Protein AF-A0A7R9LK08-F1 (afdb_monomer_lite)

Radius of gyration: 18.87 Å; chains: 1; bounding box: 45×45×34 Å

pLDDT: mean 83.55, std 15.87, range [38.19, 97.31]

Secondary structure (DSSP, 8-state):
--------TT--GGGGSPPPPPGGG---GGG-S-SSHHHHHHHHHHHHHTSSS-S-TT---------

Structure (mmCIF, N/CA/C/O backbone):
data_AF-A0A7R9LK08-F1
#
_entry.id   AF-A0A7R9LK08-F1
#
loop_
_atom_site.group_PDB
_atom_site.id
_atom_site.type_symbol
_atom_site.label_atom_id
_atom_site.label_alt_id
_atom_site.label_comp_id
_atom_site.label_asym_id
_atom_site.label_entity_id
_atom_site.label_seq_id
_atom_site.pdbx_PDB_ins_code
_atom_site.Cartn_x
_atom_site.Cartn_y
_atom_site.Cartn_z
_atom_site.occupancy
_atom_site.B_iso_or_equiv
_atom_site.auth_seq_id
_atom_site.auth_comp_id
_atom_site.auth_asym_id
_atom_site.auth_atom_id
_atom_site.pdbx_PDB_model_num
ATOM 1 N N . MET A 1 1 ? 30.244 25.952 15.218 1.00 38.19 1 MET A N 1
ATOM 2 C CA . MET A 1 1 ? 29.356 25.027 14.484 1.00 38.19 1 MET A CA 1
ATOM 3 C C . MET A 1 1 ? 29.765 23.624 14.890 1.00 38.19 1 MET A C 1
ATOM 5 O O . MET A 1 1 ? 30.789 23.150 14.427 1.00 38.19 1 MET A O 1
ATOM 9 N N . THR A 1 2 ? 29.089 23.038 15.875 1.00 39.53 2 THR A N 1
ATOM 10 C CA . THR A 1 2 ? 29.404 21.691 16.369 1.00 39.53 2 THR A CA 1
ATOM 11 C C . THR A 1 2 ? 28.680 20.671 15.502 1.00 39.53 2 THR A C 1
ATOM 13 O O . THR A 1 2 ? 27.454 20.573 15.556 1.00 39.53 2 THR A O 1
ATOM 16 N N . ASP A 1 3 ? 29.448 19.955 14.684 1.00 46.06 3 ASP A N 1
ATOM 17 C CA . ASP A 1 3 ? 29.008 18.743 14.000 1.00 46.06 3 ASP A CA 1
ATOM 18 C C . ASP A 1 3 ? 28.585 17.723 15.066 1.00 46.06 3 ASP A C 1
ATOM 20 O O . ASP A 1 3 ? 29.386 17.294 15.900 1.00 46.06 3 ASP A O 1
ATOM 24 N N . SER A 1 4 ? 27.288 17.428 15.112 1.00 55.12 4 SER A N 1
ATOM 25 C CA . SER A 1 4 ? 26.726 16.446 16.035 1.00 55.12 4 SER A CA 1
ATOM 26 C C . SER A 1 4 ? 26.766 15.087 15.348 1.00 55.12 4 SER A C 1
ATOM 28 O O . SER A 1 4 ? 25.747 14.596 14.864 1.00 55.12 4 SER A O 1
ATOM 30 N N . SER A 1 5 ? 27.960 14.497 15.295 1.00 57.47 5 SER A N 1
ATOM 31 C CA . SER A 1 5 ? 28.138 13.099 14.912 1.00 57.47 5 SER A CA 1
ATOM 32 C C . SER A 1 5 ? 27.372 12.224 15.906 1.00 57.47 5 SER A C 1
ATOM 34 O O . SER A 1 5 ? 27.710 12.140 17.088 1.00 57.47 5 SER A O 1
ATOM 36 N N . VAL A 1 6 ? 26.275 11.629 15.442 1.00 63.31 6 VAL A N 1
ATOM 37 C CA . VAL A 1 6 ? 25.486 10.666 16.212 1.00 63.31 6 VAL A CA 1
ATOM 38 C C . VAL A 1 6 ? 26.274 9.361 16.273 1.00 63.31 6 VAL A C 1
ATOM 40 O O . VAL A 1 6 ? 26.241 8.564 15.338 1.00 63.31 6 VAL A O 1
ATOM 43 N N . ASP A 1 7 ? 26.988 9.149 17.379 1.00 58.16 7 ASP A N 1
ATOM 44 C CA . ASP A 1 7 ? 27.618 7.866 17.684 1.00 58.16 7 ASP A CA 1
ATOM 45 C C . ASP A 1 7 ? 26.534 6.782 17.833 1.00 58.16 7 ASP A C 1
ATOM 47 O O . ASP A 1 7 ? 25.680 6.815 18.725 1.00 58.16 7 ASP A O 1
ATOM 51 N N . LEU A 1 8 ? 26.542 5.839 16.892 1.00 59.94 8 LEU A N 1
ATOM 52 C CA . LEU A 1 8 ? 25.613 4.714 16.795 1.00 59.94 8 LEU A CA 1
ATOM 53 C C . LEU A 1 8 ? 26.144 3.453 17.499 1.00 59.94 8 LEU A C 1
ATOM 55 O O . LEU A 1 8 ? 25.468 2.424 17.454 1.00 59.94 8 LEU A O 1
ATOM 59 N N . SER A 1 9 ? 27.300 3.506 18.175 1.00 58.25 9 SER A N 1
ATOM 60 C CA . SER A 1 9 ? 27.996 2.319 18.703 1.00 58.25 9 SER A CA 1
ATOM 61 C C . S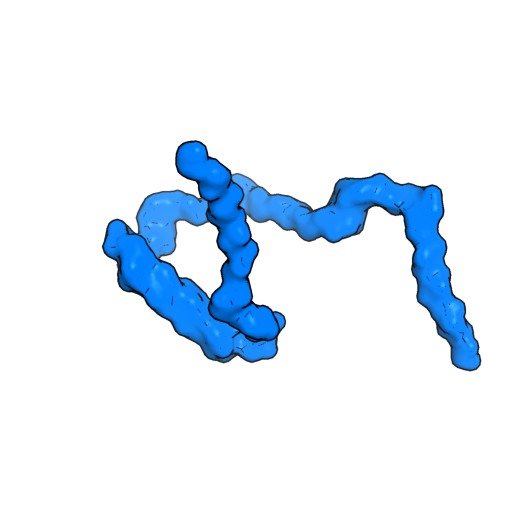ER A 1 9 ? 27.276 1.558 19.833 1.00 58.25 9 SER A C 1
ATOM 63 O O . SER A 1 9 ? 27.749 0.503 20.249 1.00 58.25 9 SER A O 1
ATOM 65 N N . GLY A 1 10 ? 26.099 2.014 20.289 1.00 57.81 10 GLY A N 1
ATOM 66 C CA . GLY A 1 10 ? 25.344 1.377 21.380 1.00 57.81 10 GLY A CA 1
ATOM 67 C C . GLY A 1 10 ? 23.831 1.210 21.182 1.00 57.81 10 GLY A C 1
ATOM 68 O O . GLY A 1 10 ? 23.148 0.810 22.126 1.00 57.81 10 GLY A O 1
ATOM 69 N N . LYS A 1 11 ? 23.255 1.515 20.009 1.00 57.16 11 LYS A N 1
ATOM 70 C CA . LYS A 1 11 ? 21.793 1.404 19.815 1.00 57.16 11 LYS A CA 1
ATOM 71 C C . LYS A 1 11 ? 21.400 0.031 19.274 1.00 57.16 11 LYS A C 1
ATOM 73 O O . LYS A 1 11 ? 21.597 -0.269 18.102 1.00 57.16 11 LYS A O 1
ATOM 78 N N . SER A 1 12 ? 20.772 -0.778 20.131 1.00 64.56 12 SER A N 1
ATOM 79 C CA . SER A 1 12 ? 20.027 -1.974 19.718 1.00 64.56 12 SER A CA 1
ATOM 80 C C . SER A 1 12 ? 19.051 -1.619 18.586 1.00 64.56 12 SER A C 1
ATOM 82 O O . SER A 1 12 ? 18.379 -0.588 18.654 1.00 64.56 12 SER A O 1
ATOM 84 N N . SER A 1 13 ? 18.953 -2.457 17.549 1.00 60.16 13 SER A N 1
ATOM 85 C CA . SER A 1 13 ? 18.114 -2.228 16.355 1.00 60.16 13 SER A CA 1
ATOM 86 C C . SER A 1 13 ? 16.636 -1.979 16.680 1.00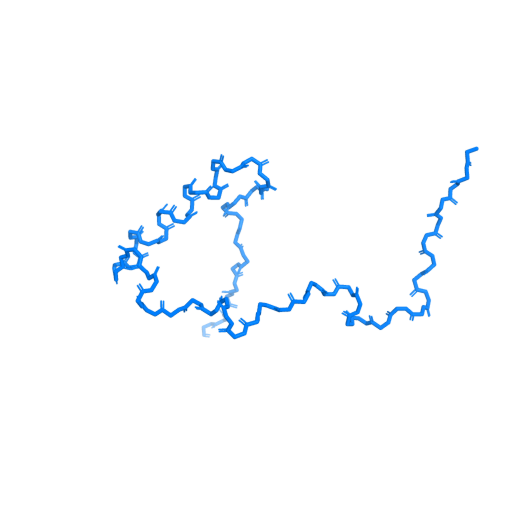 60.16 13 SER A C 1
ATOM 88 O O . SER A 1 13 ? 15.912 -1.361 15.895 1.00 60.16 13 SER A O 1
ATOM 90 N N . THR A 1 14 ? 16.200 -2.388 17.870 1.00 65.50 14 THR A N 1
ATOM 91 C CA . THR A 1 14 ? 14.888 -2.093 18.446 1.00 65.50 14 THR A CA 1
ATOM 92 C C . THR A 1 14 ? 14.633 -0.591 18.605 1.00 65.50 14 THR A C 1
ATOM 94 O O . THR A 1 14 ? 13.510 -0.149 18.397 1.00 65.50 14 THR A O 1
ATOM 97 N N . ALA A 1 15 ? 15.661 0.212 18.898 1.00 67.38 15 ALA A N 1
ATOM 98 C CA . ALA A 1 15 ? 15.543 1.662 19.086 1.00 67.38 15 ALA A CA 1
ATOM 99 C C . ALA A 1 15 ? 15.394 2.452 17.770 1.00 67.38 15 ALA A C 1
ATOM 101 O O . ALA A 1 15 ? 15.104 3.645 17.808 1.00 67.38 15 ALA A O 1
ATOM 102 N N . MET A 1 16 ? 15.599 1.813 16.611 1.00 78.88 16 MET A N 1
ATOM 103 C CA . MET A 1 16 ? 15.398 2.437 15.294 1.00 78.88 16 MET A CA 1
ATOM 104 C C . MET A 1 16 ? 13.999 2.190 14.723 1.00 78.88 16 MET A C 1
ATOM 106 O O . MET A 1 16 ? 13.589 2.863 13.777 1.00 78.88 16 MET A O 1
ATOM 110 N N . ARG A 1 17 ? 13.258 1.219 15.265 1.00 80.19 17 ARG A N 1
ATOM 111 C CA . ARG A 1 17 ? 11.907 0.907 14.798 1.00 80.19 17 ARG A CA 1
ATOM 112 C C . ARG A 1 17 ? 10.921 1.880 15.427 1.00 80.19 17 ARG A C 1
ATOM 114 O O . ARG A 1 17 ? 10.982 2.151 16.624 1.00 80.19 17 ARG A O 1
ATOM 121 N N . LYS A 1 18 ? 9.967 2.364 14.631 1.00 81.12 18 LYS A N 1
ATOM 122 C CA . LYS A 1 18 ? 8.761 2.952 15.214 1.00 81.12 18 LYS A CA 1
ATOM 123 C C . LYS A 1 18 ? 8.013 1.854 15.987 1.00 81.12 18 LYS A C 1
ATOM 125 O O . LYS A 1 18 ? 7.991 0.716 15.510 1.00 81.12 18 LYS A O 1
ATOM 130 N N . PRO A 1 19 ? 7.437 2.162 17.160 1.00 82.62 19 PRO A N 1
ATOM 131 C CA . PRO A 1 19 ? 6.602 1.207 17.875 1.00 82.62 19 PRO A CA 1
ATOM 132 C C . PRO A 1 19 ? 5.426 0.785 16.989 1.00 82.62 19 PRO A C 1
ATOM 134 O O . PRO A 1 19 ? 4.909 1.590 16.212 1.00 82.62 19 PRO A O 1
ATOM 137 N N . TYR A 1 20 ? 5.030 -0.482 17.096 1.00 82.25 20 TYR A N 1
ATOM 138 C CA . TYR A 1 20 ? 3.826 -0.969 16.431 1.00 82.25 20 TYR A CA 1
ATOM 139 C C . TYR A 1 20 ? 2.577 -0.350 17.060 1.00 82.25 20 TYR A C 1
ATOM 141 O O . TYR A 1 20 ? 2.581 0.030 18.233 1.00 82.25 20 TYR A O 1
ATOM 149 N N . SER A 1 21 ? 1.510 -0.291 16.267 1.00 83.62 21 SER A N 1
ATOM 150 C CA . SER A 1 21 ? 0.184 0.091 16.739 1.00 83.62 21 SER A CA 1
ATOM 151 C C . SER A 1 21 ? -0.317 -0.839 17.844 1.00 83.62 21 SER A C 1
ATOM 153 O O . SER A 1 21 ? -0.004 -2.031 17.872 1.00 83.62 21 SER A O 1
ATOM 155 N N . THR A 1 22 ? -1.074 -0.272 18.780 1.00 86.62 22 THR A N 1
ATOM 156 C CA . THR A 1 22 ? -1.622 -1.002 19.938 1.00 86.62 22 THR A CA 1
ATOM 157 C C . THR A 1 22 ? -2.945 -1.697 19.595 1.00 86.62 22 THR A C 1
ATOM 159 O O . THR A 1 22 ? -3.536 -1.424 18.556 1.00 86.62 22 THR A O 1
ATOM 162 N N . GLU A 1 23 ? -3.464 -2.555 20.484 1.00 81.75 23 GLU A N 1
ATOM 163 C CA . GLU A 1 23 ? -4.743 -3.273 20.284 1.00 81.75 23 GLU A CA 1
ATOM 164 C C . GLU A 1 23 ? -5.940 -2.353 19.978 1.00 81.75 23 GLU A C 1
ATOM 166 O O . GLU A 1 23 ? -6.911 -2.770 19.354 1.00 81.75 23 GLU A O 1
ATOM 171 N N . ARG A 1 24 ? -5.870 -1.082 20.387 1.00 79.94 24 ARG A N 1
ATOM 172 C CA . ARG A 1 24 ? -6.920 -0.079 20.143 1.00 79.94 24 ARG A CA 1
ATOM 173 C C . ARG A 1 24 ? -6.860 0.546 18.748 1.00 79.94 24 ARG A C 1
ATOM 175 O O . ARG A 1 24 ? -7.775 1.267 18.372 1.00 79.94 24 ARG A O 1
ATOM 182 N N . GLU A 1 25 ? -5.788 0.294 18.007 1.00 84.56 25 GLU A N 1
ATOM 183 C CA . GLU A 1 25 ? -5.522 0.827 16.666 1.00 84.56 25 GLU A CA 1
ATOM 184 C C . GLU A 1 25 ? -5.590 -0.277 15.598 1.00 84.56 25 GLU A C 1
ATOM 186 O O . GLU A 1 25 ? -5.110 -0.107 14.477 1.00 84.56 25 GLU A O 1
ATOM 191 N N . VAL A 1 26 ? -6.156 -1.436 15.945 1.00 88.50 26 VAL A N 1
ATOM 192 C CA . VAL A 1 26 ? -6.267 -2.571 15.030 1.00 88.50 26 VAL A CA 1
ATOM 193 C C . VAL A 1 26 ? -7.313 -2.270 13.962 1.00 88.50 26 VAL A C 1
ATOM 195 O O . VAL A 1 26 ? -8.480 -2.012 14.254 1.00 88.50 26 VAL A O 1
ATOM 198 N N . LEU A 1 27 ? -6.890 -2.349 12.702 1.00 89.12 27 LEU A N 1
ATOM 199 C CA . LEU A 1 27 ? -7.774 -2.237 11.552 1.00 89.12 27 LEU A CA 1
ATOM 200 C C . LEU A 1 27 ? -8.526 -3.562 11.341 1.00 89.12 27 LEU A C 1
ATOM 202 O O . LEU A 1 27 ? -8.003 -4.487 10.726 1.00 89.12 27 LEU A O 1
ATOM 206 N N . LEU A 1 28 ? -9.746 -3.644 11.871 1.00 91.12 28 LEU A N 1
ATOM 207 C CA . LEU A 1 28 ? -10.689 -4.751 11.641 1.00 91.12 28 LEU A CA 1
ATOM 208 C C . LEU A 1 28 ? -11.567 -4.500 10.407 1.00 91.12 28 LEU A C 1
ATOM 210 O O . LEU A 1 28 ? -11.658 -3.372 9.922 1.00 91.12 28 LEU A O 1
ATOM 214 N N . GLU A 1 29 ? -12.276 -5.527 9.948 1.00 89.88 29 GLU A N 1
ATOM 215 C CA . GLU A 1 29 ? -13.153 -5.505 8.771 1.00 89.88 29 GLU A CA 1
ATOM 216 C C . GLU A 1 29 ? -14.250 -4.440 8.860 1.00 89.88 29 GLU A C 1
ATOM 218 O O . GLU A 1 29 ? -14.608 -3.841 7.846 1.00 89.88 29 GLU A O 1
ATOM 223 N N . ASP A 1 30 ? -14.745 -4.172 10.068 1.00 90.94 30 ASP A N 1
ATOM 224 C CA . ASP A 1 30 ? -15.770 -3.156 10.329 1.00 90.94 30 ASP A CA 1
ATOM 225 C C . ASP A 1 30 ? -15.259 -1.719 10.128 1.00 90.94 30 ASP A C 1
ATOM 227 O O . ASP A 1 30 ? -16.052 -0.794 9.968 1.00 90.94 30 ASP A O 1
ATOM 231 N N . ASN A 1 31 ? -13.937 -1.523 10.093 1.00 90.56 31 ASN A N 1
ATOM 232 C CA . ASN A 1 31 ? -13.309 -0.226 9.830 1.00 90.56 31 ASN A CA 1
ATOM 233 C C . ASN A 1 31 ? -13.081 0.021 8.330 1.00 90.56 31 ASN A C 1
ATOM 235 O O . ASN A 1 31 ? -12.613 1.094 7.948 1.00 90.56 31 ASN A O 1
ATOM 239 N N . LEU A 1 32 ? -13.352 -0.966 7.467 1.00 93.81 32 LEU A N 1
ATOM 240 C CA . LEU A 1 32 ? -13.141 -0.831 6.030 1.00 93.81 32 LEU A CA 1
ATOM 241 C C . LEU A 1 32 ? -14.288 -0.054 5.387 1.00 93.81 32 LEU A C 1
ATOM 243 O O . LEU A 1 32 ? -15.442 -0.475 5.405 1.00 93.81 32 LEU A O 1
ATOM 247 N N . GLU A 1 33 ? -13.950 1.029 4.696 1.00 92.38 33 GLU A N 1
ATOM 248 C CA . GLU A 1 33 ? -14.918 1.828 3.932 1.00 92.38 33 GLU A CA 1
ATOM 249 C C . GLU A 1 33 ? -15.537 1.060 2.752 1.00 92.38 33 GLU A C 1
ATOM 251 O O . GLU A 1 33 ? -16.602 1.404 2.237 1.00 92.38 33 GLU A O 1
ATOM 256 N N . SER A 1 34 ? -14.865 0.002 2.292 1.00 94.81 34 SER A N 1
ATOM 257 C CA . SER A 1 34 ? -15.372 -0.893 1.262 1.00 94.81 34 SER A CA 1
ATOM 258 C C . SER A 1 34 ? -14.781 -2.290 1.399 1.00 94.81 34 SER A C 1
ATOM 260 O O . SER A 1 34 ? -13.583 -2.448 1.615 1.00 94.81 34 SER A O 1
ATOM 262 N N . LYS A 1 35 ? -15.606 -3.315 1.152 1.00 93.88 35 LYS A N 1
ATOM 263 C CA . LYS A 1 35 ? -15.145 -4.705 0.983 1.00 93.88 35 LYS A CA 1
ATOM 264 C C . LYS A 1 35 ? -14.581 -4.985 -0.416 1.00 93.88 35 LYS A C 1
ATOM 266 O O . LYS A 1 35 ? -14.072 -6.072 -0.665 1.00 93.88 35 LYS A O 1
ATOM 271 N N . ASN A 1 36 ? -14.692 -4.035 -1.352 1.00 96.19 36 ASN A N 1
ATOM 272 C CA . ASN A 1 36 ? -14.075 -4.160 -2.670 1.00 96.19 36 ASN A CA 1
ATOM 273 C C . ASN A 1 36 ? -12.605 -3.700 -2.589 1.00 96.19 36 ASN A C 1
ATOM 275 O O . ASN A 1 36 ? -12.369 -2.514 -2.337 1.00 96.19 36 ASN A O 1
ATOM 279 N N . PRO A 1 37 ? -11.627 -4.585 -2.856 1.00 95.31 37 PRO A N 1
ATOM 280 C CA . PRO A 1 37 ? -10.212 -4.280 -2.648 1.00 95.31 37 PRO A CA 1
ATOM 281 C C . PRO A 1 37 ? -9.700 -3.147 -3.546 1.00 95.31 37 PRO A C 1
ATOM 283 O O . PRO A 1 37 ? -8.870 -2.353 -3.115 1.00 95.31 37 PRO A O 1
ATOM 286 N N . PHE A 1 38 ? -10.227 -3.010 -4.766 1.00 97.12 38 PHE A N 1
ATOM 287 C CA . PHE A 1 38 ? -9.817 -1.945 -5.684 1.00 97.12 38 PHE A CA 1
ATOM 288 C C . PHE A 1 38 ? -10.306 -0.573 -5.218 1.00 97.12 38 PHE A C 1
ATOM 290 O O . PHE A 1 38 ? -9.559 0.401 -5.271 1.00 97.12 38 PHE A O 1
ATOM 297 N N . LYS A 1 39 ? -11.552 -0.494 -4.731 1.00 97.31 39 LYS A N 1
ATOM 298 C CA . LYS A 1 39 ? -12.109 0.754 -4.187 1.00 97.31 39 LYS A CA 1
ATOM 299 C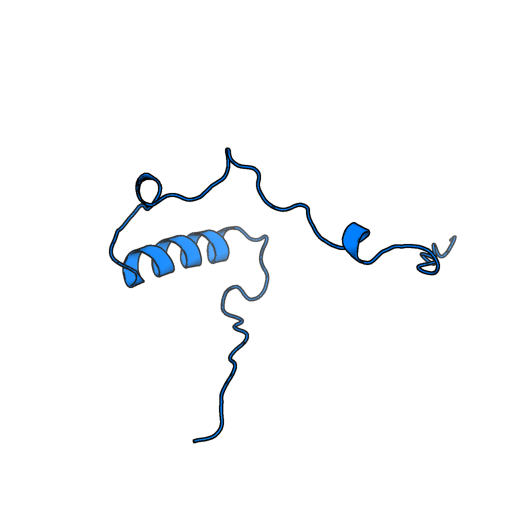 C . LYS A 1 39 ? -11.386 1.172 -2.911 1.00 97.31 39 LYS A C 1
ATOM 301 O O . LYS A 1 39 ? -11.065 2.346 -2.764 1.00 97.31 39 LYS A O 1
ATOM 306 N N . LEU A 1 40 ? -11.108 0.209 -2.032 1.00 96.19 40 LEU A N 1
ATOM 307 C CA . LEU A 1 40 ? -10.379 0.440 -0.789 1.00 96.19 40 LEU A CA 1
ATOM 308 C C . LEU A 1 40 ? -8.960 0.957 -1.061 1.00 96.19 40 LEU A C 1
ATOM 310 O O . LEU A 1 40 ? -8.578 1.999 -0.536 1.00 96.19 40 LEU A O 1
ATOM 314 N N . PHE A 1 41 ? -8.214 0.280 -1.944 1.00 95.56 41 PHE A N 1
ATOM 315 C CA . PHE A 1 41 ? -6.881 0.722 -2.354 1.00 95.56 41 PHE A CA 1
ATOM 316 C C . PHE A 1 41 ? -6.912 2.132 -2.945 1.00 95.56 41 PHE A C 1
ATOM 318 O O . PHE A 1 41 ? -6.117 2.975 -2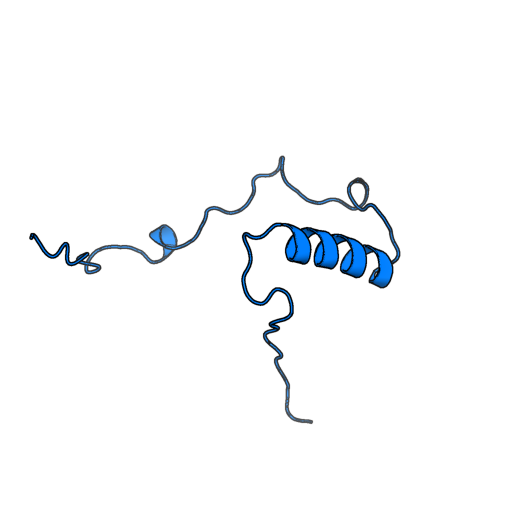.544 1.00 95.56 41 PHE A O 1
ATOM 325 N N . HIS A 1 42 ? -7.839 2.405 -3.868 1.00 96.56 42 HIS A N 1
ATOM 326 C CA . HIS A 1 42 ? -7.946 3.720 -4.495 1.00 96.56 42 HIS A CA 1
ATOM 327 C C . HIS A 1 42 ? -8.207 4.828 -3.468 1.00 96.56 42 HIS A C 1
ATOM 329 O O . HIS A 1 42 ? -7.538 5.859 -3.509 1.00 96.56 42 HIS A O 1
ATOM 335 N N . HIS A 1 43 ? -9.123 4.598 -2.521 1.00 96.31 43 HIS A N 1
ATOM 336 C CA . HIS A 1 43 ? -9.421 5.558 -1.462 1.00 96.31 43 HIS A CA 1
ATOM 337 C C . HIS A 1 43 ? -8.179 5.863 -0.608 1.00 96.31 43 HIS A C 1
ATOM 339 O O . HIS A 1 43 ? -7.798 7.025 -0.458 1.00 96.31 43 HIS A O 1
ATOM 345 N N . TRP A 1 44 ? -7.502 4.830 -0.095 1.00 95.31 44 TRP A N 1
ATOM 346 C CA . TRP A 1 44 ? -6.294 5.014 0.716 1.00 95.31 44 TRP A CA 1
ATOM 347 C C . TRP A 1 44 ? -5.164 5.673 -0.071 1.00 95.31 44 TRP A C 1
ATOM 349 O O . TRP A 1 44 ? -4.502 6.576 0.439 1.00 95.31 44 TRP A O 1
ATOM 359 N N . PHE A 1 45 ? -4.962 5.261 -1.322 1.00 95.94 45 PHE A N 1
ATOM 360 C CA . PHE A 1 45 ? -3.925 5.816 -2.181 1.00 95.94 45 PHE A CA 1
ATOM 361 C C . PHE A 1 45 ? -4.136 7.312 -2.432 1.00 95.94 45 PHE A C 1
ATOM 363 O O . PHE A 1 45 ? -3.197 8.091 -2.274 1.00 95.94 45 PHE A O 1
ATOM 370 N N . GLU A 1 46 ? -5.360 7.744 -2.747 1.00 96.44 46 GLU A N 1
ATOM 371 C CA . GLU A 1 46 ? -5.671 9.170 -2.904 1.00 96.44 46 GLU A CA 1
ATOM 372 C C . GLU A 1 46 ? -5.507 9.944 -1.590 1.00 96.44 46 GLU A C 1
ATOM 374 O O . GLU A 1 46 ? -4.977 11.057 -1.598 1.00 96.44 46 GLU A O 1
ATOM 379 N N . GLY A 1 47 ? -5.878 9.358 -0.448 1.00 95.50 47 GLY A N 1
ATOM 380 C CA . GLY A 1 47 ? -5.641 9.965 0.864 1.00 95.50 47 GLY A CA 1
ATOM 381 C C . GLY A 1 47 ? -4.157 10.257 1.115 1.00 95.50 47 GLY A C 1
ATOM 382 O O . GLY A 1 47 ? -3.791 11.363 1.518 1.00 95.50 47 GLY A O 1
ATOM 383 N N . ILE A 1 48 ? -3.284 9.294 0.810 1.00 95.81 48 ILE A N 1
ATOM 384 C CA . ILE A 1 48 ? -1.832 9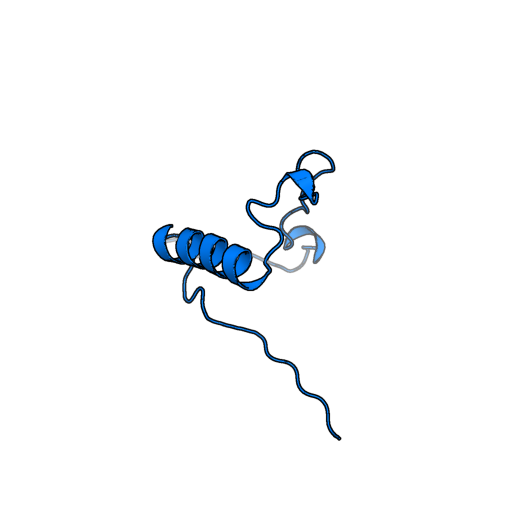.440 0.989 1.00 95.81 48 ILE A CA 1
ATOM 385 C C . ILE A 1 48 ? -1.243 10.396 -0.055 1.00 95.81 48 ILE A C 1
ATOM 387 O O . ILE A 1 48 ? -0.433 11.257 0.288 1.00 95.81 48 ILE A O 1
ATOM 391 N N . LYS A 1 49 ? -1.675 10.305 -1.315 1.00 95.12 49 LYS A N 1
ATOM 392 C CA . LYS A 1 49 ? -1.226 11.195 -2.395 1.00 95.12 49 LYS A CA 1
ATOM 393 C C . LYS A 1 49 ? -1.500 12.666 -2.077 1.00 95.12 49 LYS A C 1
ATOM 395 O O . LYS A 1 49 ? -0.655 13.516 -2.341 1.00 95.12 49 LYS A O 1
ATOM 400 N N . ASN A 1 50 ? -2.641 12.959 -1.458 1.00 95.31 50 ASN A N 1
ATOM 401 C CA . ASN A 1 50 ? -3.061 14.326 -1.148 1.00 95.31 50 ASN A CA 1
ATOM 402 C C . ASN A 1 50 ? -2.586 14.830 0.230 1.00 95.31 50 ASN A C 1
ATOM 404 O O . ASN A 1 50 ? -2.796 15.998 0.552 1.00 95.31 50 ASN A O 1
ATOM 408 N N . CYS A 1 51 ? -1.928 14.003 1.055 1.00 94.62 51 CYS A N 1
ATOM 409 C CA . CYS A 1 51 ? -1.543 14.408 2.416 1.00 94.62 51 CYS A CA 1
ATOM 410 C C . CYS A 1 51 ? -0.283 15.287 2.491 1.00 94.62 51 CYS A C 1
ATOM 412 O O . CYS A 1 51 ? -0.004 15.856 3.547 1.00 94.62 51 CYS A O 1
ATOM 414 N N . GLY A 1 52 ? 0.510 15.363 1.415 1.00 92.69 52 GLY A N 1
ATOM 415 C CA . GLY A 1 52 ? 1.737 16.169 1.339 1.00 92.69 52 GLY A CA 1
ATOM 416 C C . GLY A 1 52 ? 2.889 15.715 2.251 1.00 92.69 52 GLY A C 1
ATOM 417 O O . GLY A 1 52 ? 3.905 16.398 2.326 1.00 92.69 52 GLY A O 1
ATOM 418 N N . LYS A 1 53 ? 2.744 14.585 2.958 1.00 94.38 53 LYS A N 1
ATOM 419 C CA . LYS A 1 53 ? 3.746 14.053 3.905 1.00 94.38 53 LYS A CA 1
ATOM 420 C C . LYS A 1 53 ? 4.541 12.870 3.358 1.00 94.38 53 LYS A C 1
ATOM 422 O O . LYS A 1 53 ? 5.612 12.577 3.880 1.00 94.38 53 LYS A O 1
ATOM 427 N N . VAL A 1 54 ? 3.999 12.166 2.365 1.00 92.44 54 VAL A N 1
ATOM 428 C CA . VAL A 1 54 ? 4.602 10.959 1.791 1.00 92.44 54 VAL A CA 1
ATOM 429 C C . VAL A 1 54 ? 5.169 11.287 0.421 1.00 92.44 54 VAL A C 1
ATOM 431 O O . VAL A 1 54 ? 4.474 11.829 -0.436 1.00 92.44 54 VAL A O 1
ATOM 434 N N . TYR A 1 55 ? 6.441 10.956 0.235 1.00 93.44 55 TYR A N 1
ATOM 435 C CA . TYR A 1 55 ? 7.129 11.061 -1.041 1.00 93.44 55 TYR A CA 1
ATOM 436 C C . TYR A 1 55 ? 6.967 9.749 -1.818 1.00 93.44 55 TYR A C 1
ATOM 438 O O . TYR A 1 55 ? 7.021 8.683 -1.210 1.00 93.44 55 TYR A O 1
ATOM 446 N N . GLU A 1 56 ? 6.735 9.840 -3.131 1.00 93.44 56 GLU A N 1
ATOM 447 C CA . GLU A 1 56 ? 6.538 8.688 -4.031 1.00 93.44 56 GLU A CA 1
ATOM 448 C C . GLU A 1 56 ? 5.548 7.630 -3.491 1.00 93.44 56 GLU A C 1
ATOM 450 O O . GLU A 1 56 ? 5.901 6.463 -3.326 1.00 93.44 56 GLU A O 1
ATOM 455 N N . PRO A 1 57 ? 4.274 7.992 -3.234 1.00 92.69 57 PRO A N 1
ATOM 456 C CA . PRO A 1 57 ? 3.278 7.055 -2.696 1.00 92.69 57 PRO A CA 1
ATOM 457 C C . PRO A 1 57 ? 3.012 5.837 -3.601 1.00 92.69 57 PRO A C 1
ATOM 459 O O . PRO A 1 57 ? 2.404 4.867 -3.161 1.00 92.69 57 PRO A O 1
ATOM 462 N N . ASN A 1 58 ? 3.442 5.885 -4.864 1.00 93.00 58 ASN A N 1
ATOM 463 C CA . ASN A 1 58 ? 3.353 4.807 -5.847 1.00 93.00 58 ASN A CA 1
ATOM 464 C C . ASN A 1 58 ? 4.589 3.890 -5.897 1.00 93.00 58 ASN A C 1
ATOM 466 O O . ASN A 1 58 ? 4.576 2.932 -6.670 1.00 93.00 58 ASN A O 1
ATOM 470 N N . ALA A 1 59 ? 5.653 4.172 -5.141 1.00 94.75 59 ALA A N 1
ATOM 471 C CA . ALA A 1 59 ? 6.820 3.300 -5.082 1.00 94.75 59 ALA A CA 1
ATOM 472 C C . ALA A 1 59 ? 6.464 1.973 -4.389 1.00 94.75 59 ALA A C 1
ATOM 474 O O . ALA A 1 59 ? 5.938 1.958 -3.276 1.00 94.75 59 ALA A O 1
ATOM 475 N N . VAL A 1 60 ? 6.760 0.848 -5.048 1.00 93.62 60 VAL A N 1
ATOM 476 C CA . VAL A 1 60 ? 6.443 -0.501 -4.557 1.00 93.62 60 VAL A CA 1
ATOM 477 C C . VAL A 1 60 ? 7.681 -1.395 -4.554 1.00 93.62 60 VAL A C 1
ATOM 479 O O . VAL A 1 60 ? 8.439 -1.435 -5.521 1.00 93.62 60 VAL A O 1
ATOM 482 N N . CYS A 1 61 ? 7.868 -2.155 -3.474 1.00 94.69 61 CYS A N 1
ATOM 483 C CA . CYS A 1 61 ? 8.895 -3.192 -3.398 1.00 94.69 61 CYS A CA 1
ATOM 484 C C . CYS A 1 61 ? 8.352 -4.491 -4.005 1.00 94.69 61 CYS A C 1
ATOM 486 O O . CYS A 1 61 ? 7.710 -5.283 -3.316 1.00 94.69 61 CYS A O 1
ATOM 488 N N . LEU A 1 62 ? 8.586 -4.690 -5.303 1.00 95.88 62 LEU A N 1
ATOM 489 C CA . LEU A 1 62 ? 8.175 -5.896 -6.019 1.00 95.88 62 LEU A CA 1
ATOM 490 C C . LEU A 1 62 ? 9.221 -7.005 -5.849 1.00 95.88 62 LEU A C 1
ATOM 492 O O . LEU A 1 62 ? 10.370 -6.845 -6.253 1.00 95.88 62 LEU A O 1
ATOM 496 N N . ALA A 1 63 ? 8.810 -8.140 -5.287 1.00 95.81 63 ALA A N 1
ATOM 497 C CA . ALA A 1 63 ? 9.604 -9.363 -5.269 1.00 95.81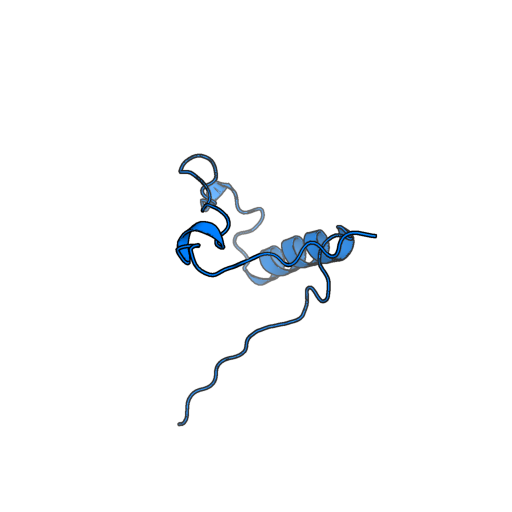 63 ALA A CA 1
ATOM 498 C C . ALA A 1 63 ? 9.120 -10.315 -6.371 1.00 95.81 63 ALA A C 1
ATOM 500 O O . ALA A 1 63 ? 7.921 -10.420 -6.623 1.00 95.81 63 ALA A O 1
ATOM 501 N N . THR A 1 64 ? 10.056 -11.009 -7.015 1.00 96.19 64 THR A N 1
ATOM 502 C CA . THR A 1 64 ? 9.778 -12.023 -8.043 1.00 96.19 64 THR A CA 1
ATOM 503 C C . THR A 1 64 ? 10.481 -13.323 -7.663 1.00 96.19 64 THR A C 1
ATOM 505 O O . THR A 1 64 ? 11.471 -13.287 -6.931 1.00 96.19 64 THR A O 1
ATOM 508 N N . SER A 1 65 ? 9.954 -14.459 -8.117 1.00 94.31 65 SER A N 1
ATOM 509 C CA . SER A 1 65 ? 10.645 -15.748 -8.050 1.00 94.31 65 SER A CA 1
ATOM 510 C C . SER A 1 65 ? 11.043 -16.188 -9.452 1.00 94.31 65 SER A C 1
ATOM 512 O O . SER A 1 65 ? 10.493 -15.708 -10.448 1.00 94.31 65 SER A O 1
ATOM 514 N N . ASP A 1 66 ? 11.986 -17.116 -9.522 1.00 87.06 66 ASP A N 1
ATOM 515 C CA . ASP A 1 66 ? 12.153 -17.952 -10.700 1.00 87.06 66 ASP A CA 1
ATOM 516 C C . ASP A 1 66 ? 10.931 -18.867 -10.898 1.00 87.06 66 ASP A C 1
ATOM 518 O O . ASP A 1 66 ? 10.050 -18.973 -10.034 1.00 87.06 66 ASP A O 1
ATOM 522 N N . VAL A 1 67 ? 10.846 -19.440 -12.098 1.00 73.44 67 VAL A N 1
ATOM 523 C CA . VAL A 1 67 ? 9.780 -20.358 -12.524 1.00 73.44 67 VAL A CA 1
ATOM 524 C C . VAL A 1 67 ? 10.215 -21.808 -12.412 1.00 73.44 67 VAL A C 1
ATOM 526 O O . VAL A 1 67 ? 11.417 -22.077 -12.637 1.00 73.44 67 VAL A O 1
#

InterPro domains:
  IPR012349 FMN-binding split barrel [G3DSA:2.30.110.10] (10-67)

Sequence (67 aa):
MTDSSVDLSGKSSTAMRKPYSTEREVLLEDNLESKNPFKLFHHWFEGIKNCGKVYEPNAVCLATSDV

Organism: NCBI:txid334625

Foldseek 3Di:
DDDPPPPPPDDDPVVVDDDDDDPVPDDDPVNQPDPDPVVSCVVVLVVVVPPVPDDPSVDDDDDDDDD